Protein AF-A0A534N3T6-F1 (afdb_monomer_lite)

Radius of gyration: 13.91 Å; chains: 1; bounding box: 43×23×29 Å

Secondary structure (DSSP, 8-state):
---SS-EE-TTT--EES-EEEETTEEEEE-TTT--EEEEE-S--TT----GGGG-------

Sequence (61 aa):
MRPSHPEVCPQCGQRTWNWSYLSVRIWIECEHCGFKDSVSNTPVSGANTDATTRKMPLSKA

Foldseek 3Di:
DFDPFFDQDPPPRDTHRPWDDPPQWIFDQDPVPRDTDIDGPPPDPPPCPPPVVPDDPPDDD

Structure (mmCIF, N/CA/C/O backbone):
data_AF-A0A534N3T6-F1
#
_entry.id   AF-A0A534N3T6-F1
#
loop_
_atom_site.group_PDB
_atom_site.id
_atom_site.type_symbol
_atom_site.label_atom_id
_atom_site.label_alt_id
_atom_site.label_comp_id
_atom_site.label_asym_id
_atom_site.label_entity_id
_atom_site.label_seq_id
_atom_site.pdbx_PDB_ins_code
_atom_site.Cartn_x
_atom_site.Cartn_y
_atom_site.Cartn_z
_atom_site.occupancy
_atom_site.B_iso_or_equiv
_atom_site.auth_seq_id
_atom_site.auth_comp_id
_atom_site.auth_asym_id
_atom_site.auth_atom_id
_atom_site.pdbx_PDB_model_num
ATOM 1 N N . MET A 1 1 ? 10.592 3.575 12.049 1.00 57.75 1 MET A N 1
ATOM 2 C CA . MET A 1 1 ? 11.501 3.770 10.895 1.00 57.75 1 MET A CA 1
ATOM 3 C C . MET A 1 1 ? 10.749 4.619 9.888 1.00 57.75 1 MET A C 1
ATOM 5 O O . MET A 1 1 ? 9.604 4.288 9.618 1.00 57.75 1 MET A O 1
ATOM 9 N N . ARG A 1 2 ? 11.312 5.737 9.415 1.00 64.75 2 ARG A N 1
ATOM 10 C CA . ARG A 1 2 ? 10.652 6.537 8.372 1.00 64.75 2 ARG A CA 1
ATOM 11 C C . ARG A 1 2 ? 10.844 5.839 7.020 1.00 64.75 2 ARG A C 1
ATOM 13 O O . ARG A 1 2 ? 11.975 5.434 6.746 1.00 64.75 2 ARG A O 1
ATOM 20 N N . PRO A 1 3 ? 9.790 5.665 6.210 1.00 71.12 3 PRO A N 1
ATOM 21 C CA . PRO A 1 3 ? 9.938 5.073 4.890 1.00 71.12 3 PRO A CA 1
ATOM 22 C C . PRO A 1 3 ? 10.808 5.959 3.988 1.00 71.12 3 PRO A C 1
ATOM 24 O O . PRO A 1 3 ? 10.772 7.184 4.080 1.00 71.12 3 PRO A O 1
ATOM 27 N N . SER A 1 4 ? 11.625 5.337 3.134 1.00 79.12 4 SER A N 1
ATOM 28 C CA . SER A 1 4 ? 12.570 6.044 2.250 1.00 79.12 4 SER A CA 1
ATOM 29 C C . SER A 1 4 ? 11.907 6.673 1.022 1.00 79.12 4 SER A C 1
ATOM 31 O O . SER A 1 4 ? 12.526 7.477 0.334 1.00 79.12 4 SER A O 1
ATOM 33 N N . HIS A 1 5 ? 10.664 6.298 0.739 1.00 80.38 5 HIS A N 1
ATOM 34 C CA . HIS A 1 5 ? 9.845 6.839 -0.336 1.00 80.38 5 HIS A CA 1
ATOM 35 C C . HIS A 1 5 ? 8.400 6.956 0.153 1.00 80.38 5 HIS A C 1
ATOM 37 O O . HIS A 1 5 ? 8.013 6.239 1.078 1.00 80.38 5 HIS A O 1
ATOM 43 N N . PRO A 1 6 ? 7.582 7.831 -0.442 1.00 85.19 6 PRO A N 1
ATOM 44 C CA . PRO A 1 6 ? 6.149 7.798 -0.209 1.00 85.19 6 PRO A CA 1
ATOM 45 C C . PRO A 1 6 ? 5.508 6.618 -0.956 1.00 85.19 6 PRO A C 1
ATOM 47 O O . PRO A 1 6 ? 6.061 6.135 -1.945 1.00 85.19 6 PRO A O 1
ATOM 50 N N . GLU A 1 7 ? 4.334 6.190 -0.502 1.00 86.38 7 GLU A N 1
ATOM 51 C CA . GLU A 1 7 ? 3.487 5.218 -1.197 1.00 86.38 7 GLU A CA 1
ATOM 52 C C . GLU A 1 7 ? 2.209 5.848 -1.729 1.00 86.38 7 GLU A C 1
ATOM 54 O O . GLU A 1 7 ? 1.718 6.844 -1.198 1.00 86.38 7 GLU A O 1
ATOM 59 N N . VAL A 1 8 ? 1.668 5.275 -2.800 1.00 87.06 8 VAL A N 1
ATOM 60 C CA . VAL A 1 8 ? 0.446 5.787 -3.428 1.00 87.06 8 VAL A CA 1
ATOM 61 C C . VAL A 1 8 ? -0.778 5.222 -2.712 1.00 87.06 8 VAL A C 1
ATOM 63 O O . VAL A 1 8 ? -0.958 4.011 -2.611 1.00 87.06 8 VAL A O 1
ATOM 66 N N . CYS A 1 9 ? -1.653 6.105 -2.233 1.00 86.88 9 CYS A N 1
ATOM 67 C CA . CYS A 1 9 ? -2.925 5.709 -1.650 1.00 86.88 9 CYS A CA 1
ATOM 68 C C . CYS A 1 9 ? -3.832 5.095 -2.732 1.00 86.88 9 CYS A C 1
ATOM 70 O O . CYS A 1 9 ? -4.130 5.776 -3.717 1.00 86.88 9 CYS A O 1
ATOM 72 N N . PRO A 1 10 ? -4.344 3.866 -2.546 1.00 85.06 10 PRO A N 1
ATOM 73 C CA . PRO A 1 10 ? -5.204 3.212 -3.533 1.00 85.06 10 PRO A CA 1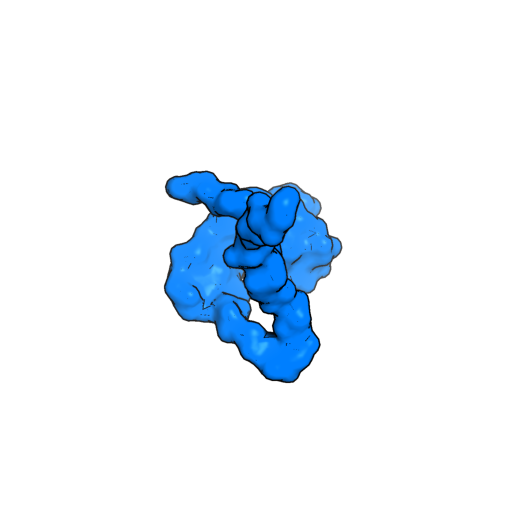
ATOM 74 C C . PRO A 1 10 ? -6.570 3.897 -3.691 1.00 85.06 10 PRO A C 1
ATOM 76 O O . PRO A 1 10 ? -7.225 3.716 -4.711 1.00 85.06 10 PRO A O 1
ATOM 79 N N . GLN A 1 11 ? -7.007 4.679 -2.698 1.00 85.31 11 GLN A N 1
ATOM 80 C CA . GLN A 1 11 ? -8.319 5.327 -2.712 1.00 85.31 11 GLN A CA 1
ATOM 81 C C . GLN A 1 11 ? -8.308 6.683 -3.425 1.00 85.31 11 GLN A C 1
ATOM 83 O O . GLN A 1 11 ? -9.213 6.978 -4.198 1.00 85.31 11 GLN A O 1
ATOM 88 N N . CYS A 1 12 ? -7.307 7.528 -3.161 1.00 87.56 12 CYS A N 1
ATOM 89 C CA . CYS A 1 12 ? -7.262 8.895 -3.696 1.00 87.56 12 CYS A CA 1
ATOM 90 C C . CYS A 1 12 ? -6.106 9.153 -4.672 1.00 87.56 12 CYS A C 1
ATOM 92 O O . CYS A 1 12 ? -6.015 10.250 -5.217 1.00 87.56 12 CYS A O 1
ATOM 94 N N . GLY A 1 13 ? -5.195 8.193 -4.863 1.00 85.75 13 GLY A N 1
ATOM 95 C CA . GLY A 1 13 ? -4.023 8.333 -5.734 1.00 85.75 13 GLY A CA 1
ATOM 96 C C . GLY A 1 13 ? -2.944 9.293 -5.217 1.00 85.75 13 GLY A C 1
ATOM 97 O O . GLY A 1 13 ? -1.916 9.468 -5.868 1.00 85.75 13 GLY A O 1
ATOM 98 N N . GLN A 1 14 ? -3.146 9.915 -4.051 1.00 88.81 14 GLN A N 1
ATOM 99 C CA . GLN A 1 14 ? -2.158 10.801 -3.437 1.00 88.81 14 GLN A CA 1
ATOM 100 C C . GLN A 1 14 ? -1.015 10.008 -2.806 1.00 88.81 14 GLN A C 1
ATOM 102 O O . GLN A 1 14 ? -1.195 8.885 -2.335 1.00 88.81 14 GLN A O 1
ATOM 107 N N . ARG A 1 15 ? 0.166 10.623 -2.757 1.00 87.38 15 ARG A N 1
ATOM 108 C CA . ARG A 1 15 ? 1.367 10.042 -2.149 1.00 87.38 15 ARG A CA 1
ATOM 109 C C . ARG A 1 15 ? 1.362 10.290 -0.639 1.00 87.38 15 ARG A C 1
ATOM 111 O O . ARG A 1 15 ? 1.345 11.441 -0.223 1.00 87.38 15 ARG A O 1
ATOM 118 N N . THR A 1 16 ? 1.410 9.235 0.170 1.00 86.31 16 THR A N 1
ATOM 119 C CA . THR A 1 16 ? 1.513 9.309 1.636 1.00 86.31 16 THR A CA 1
ATOM 120 C C . THR A 1 16 ? 2.882 8.842 2.120 1.00 86.31 16 THR A C 1
ATOM 122 O O . THR A 1 16 ? 3.467 7.905 1.579 1.00 86.31 16 THR A O 1
ATOM 125 N N . TRP A 1 17 ? 3.397 9.485 3.165 1.00 87.88 17 TRP A N 1
ATOM 126 C CA . TRP A 1 17 ? 4.595 9.046 3.892 1.00 87.88 17 TRP A CA 1
ATOM 127 C C . TRP A 1 17 ? 4.258 8.188 5.109 1.00 87.88 17 TRP A C 1
ATOM 129 O O . TRP A 1 17 ? 5.151 7.605 5.723 1.00 87.88 17 TRP A O 1
ATOM 139 N N . ASN A 1 18 ? 2.977 8.106 5.457 1.00 88.56 18 ASN A N 1
ATOM 140 C CA . ASN A 1 18 ? 2.497 7.349 6.594 1.00 88.56 18 ASN A CA 1
ATOM 141 C C . ASN A 1 18 ? 2.097 5.941 6.133 1.00 88.56 18 ASN A C 1
ATOM 143 O O . ASN A 1 18 ? 0.929 5.596 5.969 1.00 88.56 18 ASN A O 1
ATOM 147 N N . TRP A 1 19 ? 3.113 5.133 5.845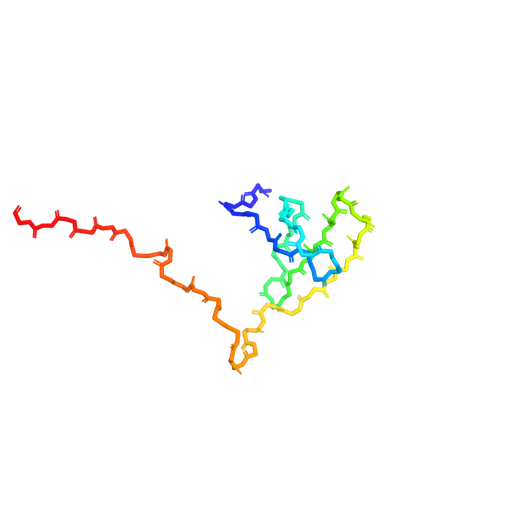 1.00 87.44 19 TRP A N 1
ATOM 148 C CA . TRP A 1 19 ? 2.954 3.728 5.501 1.00 87.44 19 TRP A CA 1
ATOM 149 C C . TRP A 1 19 ? 4.029 2.881 6.184 1.00 87.44 19 TRP A C 1
ATOM 151 O O . TRP A 1 19 ? 5.085 3.375 6.585 1.00 87.44 19 TRP A O 1
ATOM 161 N N . SER A 1 20 ? 3.743 1.595 6.368 1.00 86.62 20 SER A N 1
ATOM 162 C CA . SER A 1 20 ? 4.625 0.637 7.035 1.00 86.62 20 SER A CA 1
ATOM 163 C C . SER A 1 20 ? 4.670 -0.686 6.283 1.00 86.62 20 SER A C 1
ATOM 165 O O . SER A 1 20 ? 3.644 -1.241 5.897 1.00 86.62 20 SER A O 1
ATOM 167 N N . TYR A 1 21 ? 5.877 -1.209 6.090 1.00 84.62 21 TYR A N 1
ATOM 168 C CA . TYR A 1 21 ? 6.092 -2.479 5.408 1.00 84.62 21 TYR A CA 1
ATOM 169 C C . TYR A 1 21 ? 5.884 -3.654 6.372 1.00 84.62 21 TYR A C 1
ATOM 171 O O . TYR A 1 21 ? 6.645 -3.822 7.322 1.00 84.62 21 TYR A O 1
ATOM 179 N N . LEU A 1 22 ? 4.875 -4.484 6.108 1.00 83.38 22 LEU A N 1
ATOM 180 C CA . LEU A 1 22 ? 4.542 -5.705 6.853 1.00 83.38 22 LEU A CA 1
ATOM 181 C C . LEU A 1 22 ? 4.905 -6.955 6.029 1.00 83.38 22 LEU A C 1
ATOM 183 O O . LEU A 1 22 ? 4.122 -7.899 5.904 1.00 83.38 22 LEU A O 1
ATOM 187 N N . SER A 1 23 ? 6.094 -6.940 5.420 1.00 80.31 23 SER A N 1
ATOM 188 C CA . SER A 1 23 ? 6.657 -8.014 4.585 1.00 80.31 23 SER A CA 1
ATOM 189 C C . SER A 1 23 ? 5.891 -8.279 3.285 1.00 80.31 23 SER A C 1
ATOM 191 O O . SER A 1 23 ? 6.301 -7.829 2.222 1.00 80.31 23 SER A O 1
ATOM 193 N N . VAL A 1 24 ? 4.788 -9.021 3.343 1.00 80.62 24 VAL A N 1
ATOM 194 C CA . VAL A 1 24 ? 3.965 -9.354 2.164 1.00 80.62 24 VAL A CA 1
ATOM 195 C C . VAL A 1 24 ? 2.879 -8.315 1.900 1.00 80.62 24 VAL A C 1
ATOM 197 O O . VAL A 1 24 ? 2.243 -8.323 0.848 1.00 80.62 24 VAL A O 1
ATOM 200 N N . ARG A 1 25 ? 2.660 -7.416 2.860 1.00 84.75 25 ARG A N 1
ATOM 201 C CA . ARG A 1 25 ? 1.669 -6.346 2.796 1.00 84.75 25 ARG A CA 1
ATOM 202 C C . ARG A 1 25 ? 2.301 -5.010 3.146 1.00 84.75 25 ARG A C 1
ATOM 204 O O . ARG A 1 25 ? 3.294 -4.954 3.868 1.00 84.75 25 ARG A O 1
ATOM 211 N N . ILE A 1 26 ? 1.686 -3.941 2.668 1.00 86.94 26 ILE A N 1
ATOM 212 C CA . ILE A 1 26 ? 1.986 -2.567 3.047 1.00 86.94 26 ILE A CA 1
ATOM 213 C C . ILE A 1 26 ? 0.779 -2.040 3.812 1.00 86.94 26 ILE A C 1
ATOM 215 O O . ILE A 1 26 ? -0.330 -2.048 3.293 1.00 86.94 26 ILE A O 1
ATOM 219 N N . TRP A 1 27 ? 0.977 -1.597 5.048 1.00 88.75 27 TRP A N 1
ATOM 220 C CA . TRP A 1 27 ? -0.031 -0.834 5.776 1.00 88.75 27 TRP A CA 1
ATOM 221 C C . TRP A 1 27 ? 0.048 0.625 5.345 1.00 88.75 27 TRP A C 1
ATOM 223 O O . TRP A 1 27 ? 1.114 1.223 5.462 1.00 88.75 27 TRP A O 1
ATOM 233 N N . ILE A 1 28 ? -1.048 1.193 4.853 1.00 89.88 28 ILE A N 1
ATOM 234 C CA . ILE A 1 28 ? -1.111 2.574 4.373 1.00 89.88 28 ILE A CA 1
ATOM 235 C C . ILE A 1 28 ? -2.111 3.341 5.229 1.00 89.88 28 ILE A C 1
ATOM 237 O O . ILE A 1 28 ? -3.265 2.941 5.349 1.00 89.88 28 ILE A O 1
ATOM 241 N N . GLU A 1 29 ? -1.673 4.472 5.776 1.00 91.25 29 GLU A N 1
ATOM 242 C CA . GLU A 1 29 ? -2.519 5.467 6.425 1.00 91.25 29 GLU A CA 1
ATOM 243 C C . GLU A 1 29 ? -2.425 6.776 5.624 1.00 91.25 29 GLU A C 1
ATOM 245 O O . GLU A 1 29 ? -1.404 7.460 5.578 1.00 91.25 29 GLU A O 1
ATOM 250 N N . CYS A 1 30 ? -3.473 7.101 4.877 1.00 90.00 30 CYS A N 1
ATOM 251 C CA . CYS A 1 30 ? -3.501 8.268 4.015 1.00 90.00 30 CYS A CA 1
ATOM 252 C C . CYS A 1 30 ? -4.007 9.491 4.777 1.00 90.00 30 CYS A C 1
ATOM 254 O O . CYS A 1 30 ? -5.190 9.593 5.094 1.00 90.00 30 CYS A O 1
ATOM 256 N N . GLU A 1 31 ? -3.131 10.474 4.959 1.00 89.25 31 GLU A N 1
ATOM 257 C CA . GLU A 1 31 ? -3.455 11.743 5.622 1.00 89.25 31 GLU A CA 1
ATOM 258 C C . GLU A 1 31 ? -4.421 12.621 4.801 1.00 89.25 31 GLU A C 1
ATOM 260 O O . GLU A 1 31 ? -5.091 13.487 5.351 1.00 89.25 31 GLU A O 1
ATOM 265 N N . HIS A 1 32 ? -4.537 12.386 3.488 1.00 88.44 32 HIS A N 1
ATOM 266 C CA . HIS A 1 32 ? -5.377 13.199 2.599 1.00 88.44 32 HIS A CA 1
ATOM 267 C C . HIS A 1 32 ? -6.851 12.795 2.588 1.00 88.44 32 HIS A C 1
ATOM 269 O O . HIS A 1 32 ? -7.717 13.642 2.394 1.00 88.44 32 HIS A O 1
ATOM 275 N N . CYS A 1 33 ? -7.138 11.499 2.717 1.00 89.56 33 CYS A N 1
ATOM 276 C CA . CYS A 1 33 ? -8.499 10.969 2.591 1.00 89.56 33 CYS A CA 1
ATOM 277 C C . CYS A 1 33 ? -8.936 10.106 3.779 1.00 89.56 33 CYS A C 1
ATOM 279 O O . CYS A 1 33 ? -10.056 9.604 3.775 1.00 89.56 33 CYS A O 1
ATOM 281 N N . GLY A 1 34 ? -8.065 9.911 4.775 1.00 88.75 34 GLY A N 1
ATOM 282 C CA . GLY A 1 34 ? -8.339 9.076 5.944 1.00 88.75 34 GLY A CA 1
ATOM 283 C C . GLY A 1 34 ? -8.326 7.570 5.666 1.00 88.75 34 GLY A C 1
ATOM 284 O O . GLY A 1 34 ? -8.719 6.797 6.534 1.00 88.75 34 GLY A O 1
ATOM 285 N N . PHE A 1 35 ? -7.894 7.132 4.476 1.00 87.31 35 PHE A N 1
ATOM 286 C CA . PHE A 1 35 ? -7.785 5.709 4.144 1.00 87.31 35 PHE A CA 1
ATOM 287 C C . PHE A 1 35 ? -6.785 5.013 5.070 1.00 87.31 35 PHE A C 1
ATOM 289 O O . PHE A 1 35 ? -5.658 5.482 5.209 1.00 87.31 35 PHE A O 1
ATOM 296 N N . LYS A 1 36 ? -7.178 3.895 5.681 1.00 91.12 36 LYS A N 1
ATOM 297 C CA . LYS A 1 36 ? -6.347 3.154 6.632 1.00 91.12 36 LYS A CA 1
ATOM 298 C C . LYS A 1 36 ? -6.574 1.655 6.479 1.00 91.12 36 LYS A C 1
ATOM 300 O O . LYS A 1 36 ? -7.511 1.118 7.060 1.00 91.12 36 LYS A O 1
ATOM 305 N N . ASP A 1 37 ? -5.725 1.000 5.692 1.00 88.62 37 ASP A N 1
ATOM 306 C CA . ASP A 1 37 ? -5.802 -0.448 5.466 1.00 88.62 37 ASP A CA 1
ATOM 307 C C . ASP A 1 37 ? -4.456 -1.036 4.997 1.00 88.62 37 ASP A C 1
ATOM 309 O O . ASP A 1 37 ? -3.513 -0.320 4.644 1.00 88.62 37 ASP A O 1
ATOM 313 N N . SER A 1 38 ? -4.374 -2.365 4.981 1.00 86.75 38 SER A N 1
ATOM 314 C CA . SER A 1 38 ? -3.286 -3.134 4.390 1.00 86.75 38 SER A CA 1
ATOM 315 C C . SER A 1 38 ? -3.548 -3.441 2.915 1.00 86.75 38 SER A C 1
ATOM 317 O O . SER A 1 38 ? -4.560 -4.042 2.558 1.00 86.75 38 SER A O 1
ATOM 319 N N . VAL A 1 39 ? -2.590 -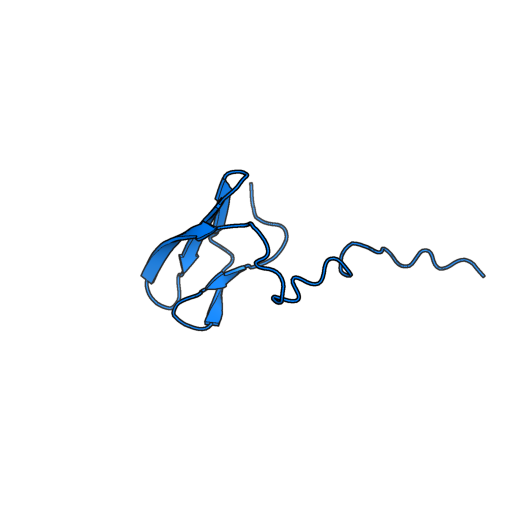3.115 2.053 1.00 84.06 39 VAL A N 1
ATOM 320 C CA . VAL A 1 39 ? -2.569 -3.530 0.646 1.00 84.06 39 VAL A CA 1
ATOM 321 C C . VAL A 1 39 ? -1.524 -4.618 0.425 1.00 84.06 39 VAL A C 1
ATOM 323 O O . VAL A 1 39 ? -0.545 -4.719 1.166 1.00 84.06 39 VAL A O 1
ATOM 326 N N . SER A 1 40 ? -1.726 -5.471 -0.578 1.00 79.62 40 SER A N 1
ATOM 327 C CA . SER A 1 40 ? -0.734 -6.492 -0.922 1.00 79.62 40 SER A CA 1
ATOM 328 C C . SER A 1 40 ? 0.493 -5.845 -1.557 1.00 79.62 40 SER A C 1
ATOM 330 O O . SER A 1 40 ? 0.354 -5.042 -2.475 1.00 79.62 40 SER A O 1
ATOM 332 N N . ASN A 1 41 ? 1.687 -6.220 -1.096 1.00 70.31 41 ASN A N 1
ATOM 333 C CA . ASN A 1 41 ? 2.944 -5.796 -1.712 1.00 70.31 41 ASN A CA 1
ATOM 334 C C . ASN A 1 41 ? 3.330 -6.677 -2.915 1.00 70.31 41 ASN A C 1
ATOM 336 O O . ASN A 1 41 ? 4.327 -6.426 -3.585 1.00 70.31 41 ASN A O 1
ATOM 340 N N . THR A 1 42 ? 2.589 -7.756 -3.184 1.00 65.12 42 THR A N 1
ATOM 341 C CA . THR A 1 42 ? 2.848 -8.566 -4.374 1.00 65.12 42 THR A CA 1
ATOM 342 C C . THR A 1 42 ? 2.546 -7.741 -5.625 1.00 65.12 42 THR A C 1
ATOM 344 O O . THR A 1 42 ? 1.390 -7.356 -5.820 1.00 65.12 42 THR A O 1
ATOM 347 N N . PRO A 1 43 ? 3.540 -7.483 -6.497 1.00 55.62 43 PRO A N 1
ATOM 348 C CA . PRO A 1 43 ? 3.268 -6.878 -7.787 1.00 55.62 43 PRO A CA 1
ATOM 349 C C . PRO A 1 43 ? 2.398 -7.860 -8.573 1.00 55.62 43 PRO A C 1
ATOM 351 O O . PRO A 1 43 ? 2.855 -8.925 -8.988 1.00 55.62 43 PRO A O 1
ATOM 354 N N . VAL A 1 44 ? 1.116 -7.539 -8.732 1.00 50.00 44 VAL A N 1
ATOM 355 C CA . VAL A 1 44 ? 0.259 -8.240 -9.688 1.00 50.00 44 VAL A CA 1
ATOM 356 C C . VAL A 1 44 ? 0.869 -8.013 -11.069 1.00 50.00 44 VAL A C 1
ATOM 358 O O . VAL A 1 44 ? 1.122 -6.868 -11.447 1.00 50.00 44 VAL A O 1
ATOM 361 N N . SER A 1 45 ? 1.204 -9.094 -11.780 1.00 44.38 45 SER A N 1
ATOM 362 C CA . SER A 1 45 ? 1.832 -9.052 -13.104 1.00 44.38 45 SER A CA 1
ATOM 363 C C . SER A 1 45 ? 1.125 -8.027 -13.996 1.00 44.38 45 SER A C 1
ATOM 365 O O . SER A 1 45 ? -0.012 -8.241 -14.403 1.00 44.38 45 SER A O 1
ATOM 367 N N . GLY A 1 46 ? 1.784 -6.891 -14.245 1.00 45.75 46 GLY A N 1
ATOM 368 C CA . GLY A 1 46 ? 1.241 -5.774 -15.026 1.00 45.75 46 GLY A CA 1
ATOM 369 C C . GLY A 1 46 ? 1.321 -4.402 -14.347 1.00 45.75 46 GLY A C 1
ATOM 370 O O . GLY A 1 46 ? 1.293 -3.390 -15.044 1.00 45.75 46 GLY A O 1
ATOM 371 N N . ALA A 1 47 ? 1.488 -4.329 -13.024 1.00 45.28 47 ALA A N 1
ATOM 372 C CA . ALA A 1 47 ? 1.809 -3.070 -12.359 1.00 45.28 47 ALA A CA 1
ATOM 373 C C . ALA A 1 47 ? 3.322 -2.841 -12.434 1.00 45.28 47 ALA A C 1
ATOM 375 O O . ALA A 1 47 ? 4.101 -3.552 -11.801 1.00 45.28 47 ALA A O 1
ATOM 376 N N . ASN A 1 48 ? 3.732 -1.865 -13.244 1.00 42.31 48 ASN A N 1
ATOM 377 C CA . ASN A 1 48 ? 5.093 -1.342 -13.301 1.00 42.31 48 ASN A CA 1
ATOM 378 C C . ASN A 1 48 ? 5.469 -0.708 -11.951 1.00 42.31 48 ASN A C 1
ATOM 380 O O . ASN A 1 48 ? 5.538 0.513 -11.828 1.00 42.31 48 ASN A O 1
ATOM 384 N N . THR A 1 49 ? 5.710 -1.515 -10.919 1.00 45.62 49 THR A N 1
ATOM 385 C CA . THR A 1 49 ? 6.488 -1.072 -9.766 1.00 45.62 49 THR A CA 1
ATOM 386 C C . THR A 1 49 ? 7.931 -1.056 -10.241 1.00 45.62 49 THR A C 1
ATOM 388 O O . THR A 1 49 ? 8.650 -2.051 -10.167 1.00 45.62 49 THR A O 1
ATOM 391 N N . ASP A 1 50 ? 8.292 0.063 -10.863 1.00 42.25 50 ASP A N 1
ATOM 392 C CA . ASP A 1 50 ? 9.628 0.387 -11.330 1.00 42.25 50 ASP A CA 1
ATOM 393 C C . ASP A 1 50 ? 10.652 0.102 -10.220 1.00 42.25 50 ASP A C 1
ATOM 395 O O . ASP A 1 50 ? 10.889 0.897 -9.314 1.00 42.25 50 ASP A O 1
ATOM 399 N N . ALA A 1 51 ? 11.287 -1.065 -10.297 1.00 43.78 51 ALA A N 1
ATOM 400 C CA . ALA A 1 51 ? 12.476 -1.390 -9.523 1.00 43.78 51 ALA A CA 1
ATOM 401 C C . ALA A 1 51 ? 13.732 -0.705 -10.110 1.00 43.78 51 A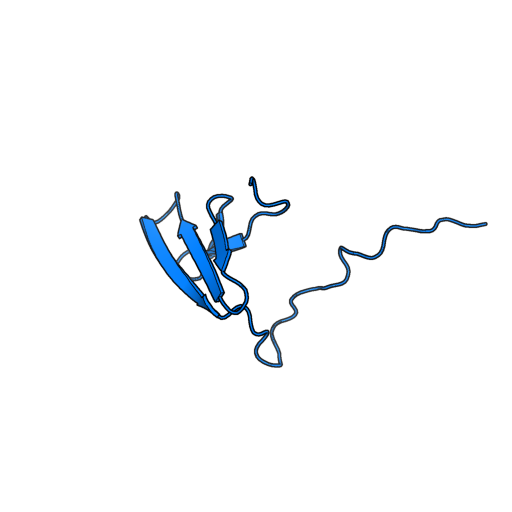LA A C 1
ATOM 403 O O . ALA A 1 51 ? 14.856 -1.064 -9.749 1.00 43.78 51 ALA A O 1
ATOM 404 N N . THR A 1 52 ? 13.577 0.279 -11.008 1.00 43.72 52 THR A N 1
ATOM 405 C CA . THR A 1 52 ? 14.693 0.997 -11.646 1.00 43.72 52 THR A CA 1
ATOM 406 C C . THR A 1 52 ? 15.272 2.080 -10.737 1.00 43.72 52 THR A C 1
ATOM 408 O O . THR A 1 52 ? 16.444 2.421 -10.873 1.00 43.72 52 THR A O 1
ATOM 411 N N . THR A 1 53 ? 14.556 2.525 -9.700 1.00 50.44 53 THR A N 1
ATOM 412 C CA . THR A 1 53 ? 15.102 3.501 -8.730 1.00 50.44 53 THR A CA 1
ATOM 413 C C . THR A 1 53 ? 16.215 2.925 -7.819 1.00 50.44 53 THR A C 1
ATOM 415 O O 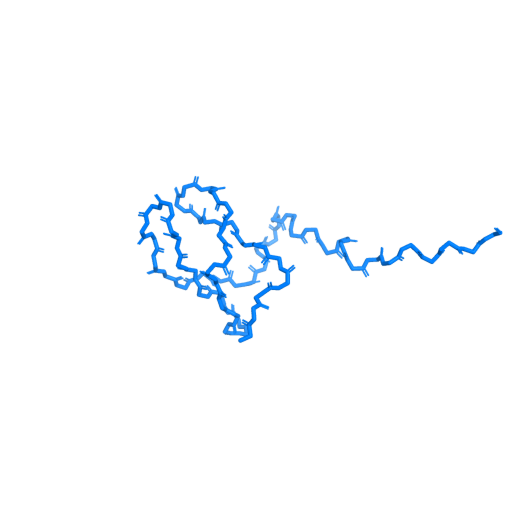. THR A 1 53 ? 16.840 3.660 -7.058 1.00 50.44 53 THR A O 1
ATOM 418 N N . ARG A 1 54 ? 16.557 1.626 -7.914 1.00 50.28 54 ARG A N 1
ATOM 419 C CA . ARG A 1 54 ? 17.741 1.033 -7.242 1.00 50.28 54 ARG A CA 1
ATOM 420 C C . ARG A 1 54 ? 18.929 0.742 -8.162 1.00 50.28 54 ARG A C 1
ATOM 422 O O . ARG A 1 54 ? 19.809 -0.029 -7.785 1.00 50.28 54 ARG A O 1
ATOM 429 N N . LYS A 1 55 ? 19.019 1.366 -9.338 1.00 44.66 55 LYS A N 1
ATOM 430 C CA . LYS A 1 55 ? 20.300 1.442 -10.054 1.00 44.66 55 LYS A CA 1
ATOM 431 C C . LYS A 1 55 ? 20.911 2.820 -9.837 1.00 44.66 55 LYS A C 1
ATOM 433 O O . LYS A 1 55 ? 20.633 3.761 -10.568 1.00 44.66 55 LYS A O 1
ATOM 438 N N . MET A 1 56 ? 21.744 2.909 -8.797 1.00 52.62 56 MET A N 1
ATOM 439 C CA . MET A 1 56 ? 22.772 3.946 -8.673 1.00 52.62 56 MET A CA 1
ATOM 440 C C . MET A 1 56 ? 23.446 4.122 -10.043 1.00 52.62 56 MET A C 1
ATOM 442 O O . MET A 1 56 ? 23.828 3.103 -10.634 1.00 52.62 56 MET A O 1
ATOM 446 N N . PRO A 1 57 ? 23.619 5.345 -10.571 1.00 41.56 57 PRO A N 1
ATOM 447 C CA . PRO A 1 57 ? 24.468 5.520 -11.732 1.00 41.56 57 PRO A CA 1
ATOM 448 C C . PRO A 1 57 ? 25.899 5.195 -11.295 1.00 41.56 57 PRO A C 1
ATOM 450 O O . PRO A 1 57 ? 26.563 5.991 -10.635 1.00 41.56 57 PRO A O 1
ATOM 453 N N . LEU A 1 58 ? 26.381 3.999 -11.638 1.00 53.81 58 LEU A N 1
ATOM 454 C CA . LEU A 1 58 ? 27.813 3.737 -11.694 1.00 53.81 58 LEU A CA 1
ATOM 455 C C . LEU A 1 58 ? 28.332 4.463 -12.938 1.00 53.81 58 LEU A C 1
ATOM 457 O O . LEU A 1 58 ? 28.494 3.867 -14.001 1.00 53.81 58 LEU A O 1
ATOM 461 N N . SER A 1 59 ? 28.529 5.773 -12.815 1.00 44.47 59 SER A N 1
ATOM 462 C CA . SER A 1 59 ? 29.229 6.564 -13.819 1.00 44.47 59 SER A CA 1
ATOM 463 C C . SER A 1 59 ? 30.698 6.155 -13.791 1.00 44.47 59 SER A C 1
ATOM 465 O O . SER A 1 59 ? 31.462 6.590 -12.933 1.00 44.47 59 SER A O 1
ATOM 467 N N . LYS A 1 60 ? 31.078 5.269 -14.710 1.00 42.72 60 LYS A N 1
ATOM 468 C CA . LYS A 1 60 ? 32.468 4.965 -15.039 1.00 42.72 60 LYS A CA 1
ATOM 469 C C . LYS A 1 60 ? 32.663 5.210 -16.532 1.00 42.72 60 LYS A C 1
ATOM 471 O O . LYS A 1 60 ? 32.235 4.384 -17.335 1.00 42.72 60 LYS A O 1
ATOM 47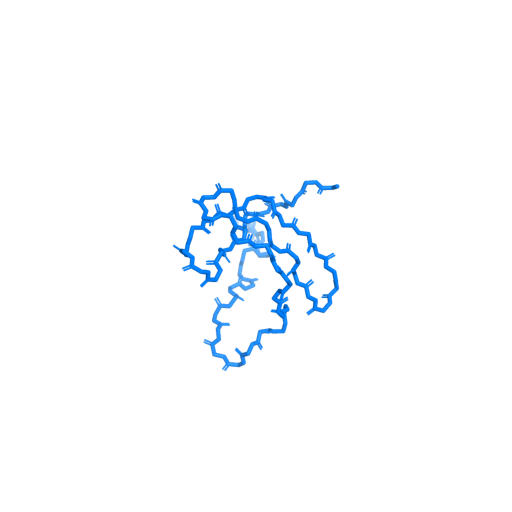6 N N . ALA A 1 61 ? 33.306 6.324 -16.861 1.00 45.00 61 ALA A N 1
ATOM 477 C CA . ALA A 1 61 ? 34.121 6.537 -18.055 1.00 45.00 61 ALA A CA 1
ATOM 478 C C . ALA A 1 61 ? 35.003 7.761 -17.800 1.00 45.00 61 ALA A C 1
ATOM 480 O O . ALA A 1 61 ? 34.429 8.811 -17.436 1.00 45.00 61 ALA A O 1
#

pLDDT: mean 72.28, std 18.53, range [41.56, 91.25]